Protein AF-X0WPC5-F1 (afdb_monomer)

Mean predicted aligned error: 7.29 Å

Nearest PDB structures (foldseek):
  8jli-assembly1_B  TM=4.288E-01  e=6.040E-01  Homo sapiens
  2o6w-assembly1_A  TM=2.083E-01  e=4.038E-02  Cyanothece
  8k77-assembly1_A  TM=2.130E-01  e=5.014E-02  Homo sapiens
  2xty-assembly1_A  TM=1.563E-01  e=1.479E-01  Klebsiella pneumoniae
  8uo8-assembly1_A  TM=1.862E-01  e=4.608E-01  Homo sapiens

Foldseek 3Di:
DPPPQQPPEAEQAEAAFAEADDDPDEDQEQAEDEQGAEYENYEHWLYEHEDYAHYPYEYAYARHEAEHYEAELYEQEHYVDSHYDYHNYDYYPYHHDLYHHDPQCAPDSVGRAGDPPGPQALSTDPPPDQAAPVRHGADVSGGRHRHGHDPPPPPPDPVVPPPPDDDD

Sequence (168 aa):
TVDGFQNTTADNWNIWNNTVYVGDGAIDEGIYLPNIGDITNVSIRNNIIQGVTNYPIYSNLAGGTIDILSIENNDFYANGTDAPQHDGAAPTNNTTQNNLTDNPIFVSAIDYHLQEGSPAIGAGLNVGLVTDYEDNPWRNPPSIGTYEYVPTGNYQASALLGAVGKTD

Radius of gyration: 18.19 Å; Cα contacts (8 Å, |Δi|>4): 402; chains: 1; bounding box: 55×33×48 Å

Structure (mmCIF, N/CA/C/O backbone):
data_AF-X0WPC5-F1
#
_entry.id   AF-X0WPC5-F1
#
loop_
_atom_site.group_PDB
_atom_site.id
_atom_site.type_symbol
_atom_site.label_atom_id
_atom_site.label_alt_id
_atom_site.label_comp_id
_atom_site.label_asym_id
_atom_site.label_entity_id
_atom_site.label_seq_id
_atom_site.pdbx_PDB_ins_code
_atom_site.Cartn_x
_atom_site.Cartn_y
_atom_site.Cartn_z
_atom_site.occupancy
_atom_site.B_iso_or_equiv
_atom_site.auth_seq_id
_atom_site.auth_comp_id
_atom_site.auth_asym_id
_atom_site.auth_atom_id
_atom_site.pdbx_PDB_model_num
ATOM 1 N N . THR A 1 1 ? 31.722 -8.686 -7.086 1.00 48.34 1 THR A N 1
ATOM 2 C CA . THR A 1 1 ? 30.968 -9.834 -6.553 1.00 48.34 1 THR A CA 1
ATOM 3 C C . THR A 1 1 ? 29.964 -10.199 -7.614 1.00 48.34 1 THR A C 1
ATOM 5 O O . THR A 1 1 ? 29.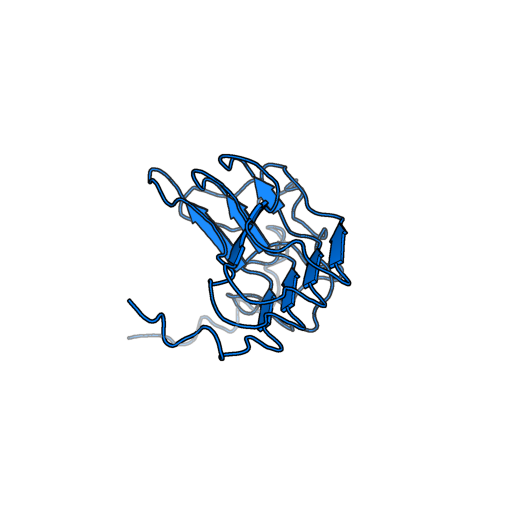245 -9.307 -8.035 1.00 48.34 1 THR A O 1
ATOM 8 N N . VAL A 1 2 ? 30.014 -11.408 -8.172 1.00 51.19 2 VAL A N 1
ATOM 9 C CA . VAL A 1 2 ? 28.994 -11.834 -9.144 1.00 51.19 2 VAL A CA 1
ATOM 10 C C . VAL A 1 2 ? 27.751 -12.116 -8.317 1.00 51.19 2 VAL A C 1
ATOM 12 O O . VAL A 1 2 ? 27.730 -13.092 -7.572 1.00 51.19 2 VAL A O 1
ATOM 15 N N . ASP A 1 3 ? 26.806 -11.186 -8.336 1.00 58.78 3 ASP A N 1
ATOM 16 C CA . ASP A 1 3 ? 25.580 -11.293 -7.560 1.00 58.78 3 ASP A CA 1
ATOM 17 C C . ASP A 1 3 ? 24.734 -12.419 -8.166 1.00 58.78 3 ASP A C 1
ATOM 19 O O . ASP A 1 3 ? 24.241 -12.318 -9.290 1.00 58.78 3 ASP A O 1
ATOM 23 N N . GLY A 1 4 ? 24.679 -13.560 -7.479 1.00 57.38 4 GLY A N 1
ATOM 24 C CA . GLY A 1 4 ? 24.180 -14.831 -8.017 1.00 57.38 4 GLY A CA 1
ATOM 25 C C . GLY A 1 4 ? 22.678 -14.867 -8.313 1.00 57.38 4 GLY A C 1
ATOM 26 O O . GLY A 1 4 ? 22.176 -15.909 -8.723 1.00 57.38 4 GLY A O 1
ATOM 27 N N . PHE A 1 5 ? 21.967 -13.755 -8.115 1.00 63.50 5 PHE A N 1
ATOM 28 C CA . PHE A 1 5 ? 20.516 -13.646 -8.269 1.00 63.50 5 PHE A CA 1
ATOM 29 C C . PHE A 1 5 ? 20.072 -12.904 -9.536 1.00 63.50 5 PHE A C 1
ATOM 31 O O . PHE A 1 5 ? 18.878 -12.826 -9.803 1.00 63.50 5 PHE A O 1
ATOM 38 N N . GLN A 1 6 ? 21.007 -12.426 -10.364 1.00 68.31 6 GLN A N 1
ATOM 39 C CA . GLN A 1 6 ? 20.706 -11.691 -11.607 1.00 68.31 6 GLN A CA 1
ATOM 40 C C . GLN A 1 6 ? 20.046 -12.553 -12.706 1.00 68.31 6 GLN A C 1
ATOM 42 O O . GLN A 1 6 ? 19.667 -12.043 -13.752 1.00 68.31 6 GLN A O 1
ATOM 47 N N . ASN A 1 7 ? 19.897 -13.862 -12.478 1.00 71.56 7 ASN A N 1
ATOM 48 C CA . ASN A 1 7 ? 19.162 -14.782 -13.354 1.00 71.56 7 ASN A CA 1
ATOM 49 C C . ASN A 1 7 ? 17.966 -15.439 -12.635 1.00 71.56 7 ASN A C 1
ATOM 51 O O . ASN A 1 7 ? 17.495 -16.500 -13.043 1.00 71.56 7 ASN A O 1
ATOM 55 N N . THR A 1 8 ? 17.527 -14.846 -11.522 1.00 84.75 8 THR A N 1
ATOM 56 C CA . THR A 1 8 ? 16.377 -15.289 -10.730 1.00 84.75 8 THR A CA 1
ATOM 57 C C . THR A 1 8 ? 15.181 -14.411 -11.050 1.00 84.75 8 THR A C 1
ATOM 59 O O . THR A 1 8 ? 15.312 -13.190 -11.059 1.00 84.75 8 THR A O 1
ATOM 62 N N . THR A 1 9 ? 14.023 -15.032 -11.251 1.00 90.31 9 THR A N 1
ATOM 63 C CA . THR A 1 9 ? 12.758 -14.324 -11.451 1.00 90.31 9 THR A CA 1
ATOM 64 C C . THR A 1 9 ? 11.937 -14.332 -10.162 1.00 90.31 9 THR A C 1
ATOM 66 O O . THR A 1 9 ? 11.738 -15.397 -9.574 1.00 90.31 9 THR A O 1
ATOM 69 N N . ALA A 1 10 ? 11.442 -13.170 -9.735 1.00 90.94 10 ALA A N 1
ATOM 70 C CA . ALA A 1 10 ? 10.325 -13.082 -8.798 1.00 90.94 10 ALA A CA 1
ATOM 71 C C . ALA A 1 10 ? 9.033 -13.000 -9.606 1.00 90.94 10 ALA A C 1
ATOM 73 O O . ALA A 1 10 ? 8.840 -12.056 -10.364 1.00 90.94 10 ALA A O 1
ATOM 74 N N . ASP A 1 11 ? 8.166 -13.993 -9.454 1.00 95.69 11 ASP A N 1
ATOM 75 C CA . ASP A 1 11 ? 6.897 -14.077 -10.169 1.00 95.69 11 ASP A CA 1
ATOM 76 C C . ASP A 1 11 ? 5.758 -14.367 -9.188 1.00 95.69 11 ASP A C 1
ATOM 78 O O . ASP A 1 11 ? 5.935 -15.136 -8.236 1.00 95.69 11 ASP A O 1
ATOM 82 N N . ASN A 1 12 ? 4.591 -13.772 -9.437 1.00 96.69 12 ASN A N 1
ATOM 83 C CA . ASN A 1 12 ? 3.348 -14.012 -8.704 1.00 96.69 12 ASN A CA 1
ATOM 84 C C . ASN A 1 12 ? 3.454 -13.715 -7.195 1.00 96.69 12 ASN A C 1
ATOM 86 O O . ASN A 1 12 ? 3.019 -14.502 -6.345 1.00 96.69 12 ASN A O 1
ATOM 90 N N . TRP A 1 13 ? 4.066 -12.581 -6.849 1.00 97.06 13 TRP A N 1
ATOM 91 C CA . TRP A 1 13 ? 4.148 -12.117 -5.463 1.00 97.06 13 TRP A CA 1
ATOM 92 C C . TRP A 1 13 ? 2.958 -11.230 -5.118 1.00 97.06 13 TRP A C 1
ATOM 94 O O . TRP A 1 13 ? 2.709 -10.213 -5.760 1.00 97.06 13 TRP A O 1
ATOM 104 N N . ASN A 1 14 ? 2.245 -11.608 -4.063 1.00 97.88 14 ASN A N 1
ATOM 105 C CA . ASN A 1 14 ? 1.041 -10.932 -3.604 1.00 97.88 14 ASN A CA 1
ATOM 106 C C . ASN A 1 14 ? 1.254 -10.474 -2.163 1.00 97.88 14 ASN A C 1
ATOM 108 O O . ASN A 1 14 ? 1.370 -11.297 -1.256 1.00 97.88 14 ASN A O 1
ATOM 112 N N . ILE A 1 15 ? 1.346 -9.162 -1.971 1.00 98.56 15 ILE A N 1
ATOM 113 C CA . ILE A 1 15 ? 1.598 -8.525 -0.679 1.00 98.56 15 ILE A CA 1
ATOM 114 C C . ILE A 1 15 ? 0.363 -7.693 -0.358 1.00 98.56 15 ILE A C 1
ATOM 116 O O . ILE A 1 15 ? 0.226 -6.556 -0.823 1.00 98.56 15 ILE A O 1
ATOM 120 N N . TRP A 1 16 ? -0.578 -8.302 0.361 1.00 98.69 16 TRP A N 1
ATOM 121 C CA . TRP A 1 16 ? -1.899 -7.726 0.604 1.00 98.69 16 TRP A CA 1
ATOM 122 C C . TRP A 1 16 ? -2.201 -7.555 2.083 1.00 98.69 16 TRP A C 1
ATOM 124 O O . TRP A 1 16 ? -1.859 -8.438 2.865 1.00 98.69 16 TRP A O 1
ATOM 134 N N . ASN A 1 17 ? -2.904 -6.473 2.430 1.00 98.75 17 ASN A N 1
ATOM 135 C CA . ASN A 1 17 ? -3.496 -6.281 3.759 1.00 98.75 17 ASN A CA 1
ATOM 136 C C . ASN A 1 17 ? -2.479 -6.404 4.909 1.00 98.75 17 ASN A C 1
ATOM 138 O O . ASN A 1 17 ? -2.751 -7.034 5.926 1.00 98.75 17 ASN A O 1
ATOM 142 N N . ASN A 1 18 ? -1.295 -5.802 4.752 1.00 98.56 18 ASN A N 1
ATOM 143 C CA . ASN A 1 18 ? -0.293 -5.716 5.817 1.00 98.56 18 ASN A CA 1
ATOM 144 C C . ASN A 1 18 ? -0.221 -4.298 6.387 1.00 98.56 18 ASN A C 1
ATOM 146 O O . ASN A 1 18 ? -0.397 -3.321 5.665 1.00 98.56 18 ASN A O 1
ATOM 150 N N . THR A 1 19 ? 0.130 -4.184 7.663 1.00 98.06 19 THR A N 1
ATOM 151 C CA . THR A 1 19 ? 0.530 -2.929 8.301 1.00 98.06 19 THR A CA 1
ATOM 152 C C . THR A 1 19 ? 2.023 -2.980 8.614 1.00 98.06 19 THR A C 1
ATOM 154 O O . THR A 1 19 ? 2.468 -3.777 9.439 1.00 98.06 19 THR A O 1
ATOM 157 N N . VAL A 1 20 ? 2.794 -2.111 7.965 1.00 96.44 20 VAL A N 1
ATOM 158 C CA . VAL A 1 20 ? 4.205 -1.849 8.252 1.00 96.44 20 VAL A CA 1
ATOM 159 C C . VAL A 1 20 ? 4.278 -0.516 8.982 1.00 96.44 20 VAL A C 1
ATOM 161 O O . VAL A 1 20 ? 4.076 0.539 8.387 1.00 96.44 20 VAL A O 1
ATOM 164 N N . TYR A 1 21 ? 4.540 -0.568 10.284 1.00 94.88 21 TYR A N 1
ATOM 165 C CA . TYR A 1 21 ? 4.663 0.616 11.126 1.00 94.88 21 TYR A CA 1
ATOM 166 C C . TYR A 1 21 ? 6.079 0.723 11.677 1.00 94.88 21 TYR A C 1
ATOM 168 O O . TYR A 1 21 ? 6.584 -0.202 12.320 1.00 94.88 21 TYR A O 1
ATOM 176 N N . VAL A 1 22 ? 6.699 1.874 11.450 1.00 90.25 22 VAL A N 1
ATOM 177 C CA . VAL A 1 22 ? 7.976 2.250 12.041 1.00 90.25 22 VAL A CA 1
ATOM 178 C C . VAL A 1 22 ? 7.706 3.402 13.000 1.00 90.25 22 VAL A C 1
ATOM 180 O O . VAL A 1 22 ? 7.286 4.480 12.591 1.00 90.25 22 VAL A O 1
ATOM 183 N N . GLY A 1 23 ? 7.881 3.135 14.297 1.00 80.19 23 GLY A N 1
ATOM 184 C CA . GLY A 1 23 ? 7.842 4.162 15.339 1.00 80.19 23 GLY A CA 1
ATOM 185 C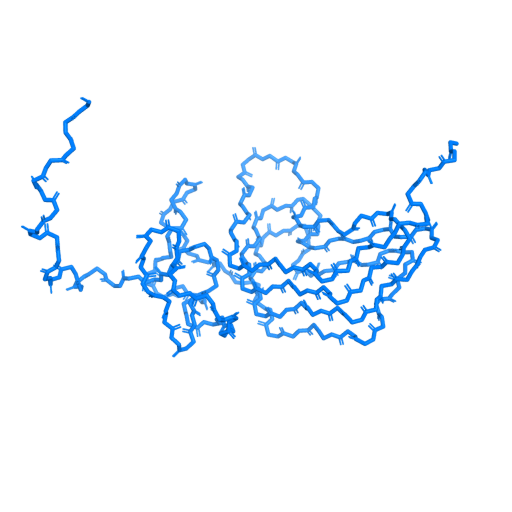 C . GLY A 1 23 ? 9.147 4.962 15.356 1.00 80.19 23 GLY A C 1
ATOM 186 O O . GLY A 1 23 ? 9.610 5.447 14.329 1.00 80.19 23 GLY A O 1
ATOM 187 N N . ASP A 1 24 ? 9.800 5.045 16.514 1.00 69.81 24 ASP A N 1
ATOM 188 C CA . ASP A 1 24 ? 11.121 5.672 16.621 1.00 69.81 24 ASP A CA 1
ATOM 189 C C . ASP A 1 24 ? 12.215 4.703 16.129 1.00 69.81 24 ASP A C 1
ATOM 191 O O . ASP A 1 24 ? 12.758 3.897 16.888 1.00 69.81 24 ASP A O 1
ATOM 195 N N . GLY A 1 25 ? 12.533 4.752 14.836 1.00 68.19 25 GLY A N 1
ATOM 196 C CA . GLY A 1 25 ? 13.574 3.930 14.222 1.00 68.19 25 GLY A CA 1
ATOM 197 C C . GLY A 1 25 ? 13.871 4.347 12.784 1.00 68.19 25 GLY A C 1
ATOM 198 O O . GLY A 1 25 ? 13.042 4.965 12.130 1.00 68.19 25 GLY A O 1
ATOM 199 N N . ALA A 1 26 ? 15.066 4.018 12.292 1.00 73.94 26 ALA A N 1
ATOM 200 C CA . ALA A 1 26 ? 15.441 4.249 10.899 1.00 73.94 26 ALA A CA 1
ATOM 201 C C . ALA A 1 26 ? 15.366 2.925 10.132 1.00 73.94 26 ALA A C 1
ATOM 203 O O . ALA A 1 26 ? 16.308 2.132 10.168 1.00 73.94 26 ALA A O 1
ATOM 204 N N . ILE A 1 27 ? 14.222 2.671 9.498 1.00 80.12 27 ILE A N 1
ATOM 205 C CA . ILE A 1 27 ? 14.108 1.658 8.447 1.00 80.12 27 ILE A CA 1
ATOM 206 C C . ILE A 1 27 ? 13.980 2.414 7.135 1.00 80.12 27 ILE A C 1
ATOM 208 O O . ILE A 1 27 ? 13.048 3.203 6.984 1.00 80.12 27 ILE A O 1
ATOM 212 N N . ASP A 1 28 ? 14.914 2.162 6.221 1.00 85.19 28 ASP A N 1
ATOM 213 C CA . ASP A 1 28 ? 15.032 2.907 4.971 1.00 85.19 28 ASP A CA 1
ATOM 214 C C . ASP A 1 28 ? 13.791 2.736 4.082 1.00 85.19 28 ASP A C 1
ATOM 216 O O . ASP A 1 28 ? 13.230 3.730 3.619 1.00 85.19 28 ASP A O 1
ATOM 220 N N . GLU A 1 29 ? 13.285 1.514 3.906 1.00 93.38 29 GLU A N 1
ATOM 221 C CA . GLU A 1 29 ? 12.140 1.237 3.033 1.00 93.38 29 GLU A CA 1
ATOM 222 C C . GLU A 1 29 ? 11.086 0.328 3.679 1.00 93.38 29 GLU A C 1
ATOM 224 O O . GLU A 1 29 ? 11.392 -0.495 4.540 1.00 93.38 29 GLU A O 1
ATOM 229 N N . GLY A 1 30 ? 9.830 0.453 3.238 1.00 95.62 30 GLY A N 1
ATOM 230 C CA . GLY A 1 30 ? 8.732 -0.400 3.707 1.00 95.62 30 GLY A CA 1
ATOM 231 C C . GLY A 1 30 ? 8.744 -1.779 3.054 1.00 95.62 30 GLY A C 1
ATOM 232 O O . GLY A 1 30 ? 9.062 -2.785 3.684 1.00 95.62 30 GLY A O 1
ATOM 233 N N . ILE A 1 31 ? 8.392 -1.829 1.770 1.00 96.44 31 ILE A N 1
ATOM 234 C CA . ILE A 1 31 ? 8.450 -3.034 0.937 1.00 96.44 31 ILE A CA 1
ATOM 235 C C . ILE A 1 31 ? 9.566 -2.865 -0.090 1.00 96.44 31 ILE A C 1
ATOM 237 O O . ILE A 1 31 ? 9.537 -1.946 -0.908 1.00 96.44 31 ILE A O 1
ATOM 241 N N . TYR A 1 32 ? 10.521 -3.792 -0.089 1.00 94.56 32 TYR A N 1
ATOM 242 C CA . TYR A 1 32 ? 11.623 -3.808 -1.046 1.00 94.56 32 TYR A CA 1
ATOM 243 C C . TYR A 1 32 ? 11.418 -4.882 -2.119 1.00 94.56 32 TYR A C 1
ATOM 245 O O . TYR A 1 32 ? 11.341 -6.075 -1.816 1.00 94.56 32 TYR A O 1
ATOM 253 N N . LEU A 1 33 ? 11.354 -4.459 -3.383 1.00 93.56 33 LEU A N 1
ATOM 254 C CA . LEU A 1 33 ? 11.451 -5.336 -4.546 1.00 93.56 33 LEU A CA 1
ATOM 255 C C . LEU A 1 33 ? 12.942 -5.535 -4.877 1.00 93.56 33 LEU A C 1
ATOM 257 O O . LEU A 1 33 ? 13.622 -4.572 -5.249 1.00 93.56 33 LEU A O 1
ATOM 261 N N . PRO A 1 34 ? 13.475 -6.756 -4.702 1.00 89.69 34 PRO A N 1
ATOM 262 C CA . PRO A 1 34 ? 14.910 -6.972 -4.599 1.00 89.69 34 PRO A CA 1
ATOM 263 C C . PRO A 1 34 ? 15.649 -6.824 -5.928 1.00 89.69 34 PRO A C 1
ATOM 265 O O . PRO A 1 34 ? 15.103 -7.102 -6.989 1.00 89.69 34 PRO A O 1
ATOM 268 N N . ASN A 1 35 ? 16.932 -6.457 -5.862 1.00 90.44 35 ASN A N 1
ATOM 269 C CA . ASN A 1 35 ? 17.828 -6.451 -7.021 1.00 90.44 35 ASN A CA 1
ATOM 270 C C . ASN A 1 35 ? 18.150 -7.881 -7.495 1.00 90.44 35 ASN A C 1
ATOM 272 O O . ASN A 1 35 ? 19.186 -8.452 -7.151 1.00 90.44 35 ASN A O 1
ATOM 276 N N . ILE A 1 36 ? 17.240 -8.475 -8.255 1.00 88.12 36 ILE A N 1
ATOM 277 C CA . ILE A 1 36 ? 17.392 -9.796 -8.871 1.00 88.12 36 ILE A CA 1
ATOM 278 C C . ILE A 1 36 ? 17.308 -9.664 -10.400 1.00 88.12 36 ILE A C 1
ATOM 280 O O . ILE A 1 36 ? 17.476 -8.565 -10.926 1.00 88.12 36 ILE A O 1
ATOM 284 N N . GLY A 1 37 ? 17.089 -10.775 -11.111 1.00 90.81 37 GLY A N 1
ATOM 285 C CA . GLY A 1 37 ? 16.700 -10.750 -12.521 1.00 90.81 37 GLY A CA 1
ATOM 286 C C . GLY A 1 37 ? 15.314 -10.117 -12.705 1.00 90.81 37 GLY A C 1
ATOM 287 O O . GLY A 1 37 ? 15.052 -9.013 -12.239 1.00 90.81 37 GLY A O 1
ATOM 288 N N . ASP A 1 38 ? 14.405 -10.795 -13.397 1.00 93.12 38 ASP A N 1
ATOM 289 C CA . ASP A 1 38 ? 13.091 -10.213 -13.692 1.00 93.12 38 ASP A CA 1
ATOM 290 C C . ASP A 1 38 ? 12.127 -10.266 -12.495 1.00 93.12 38 ASP A C 1
ATOM 292 O O . ASP A 1 38 ? 12.065 -11.249 -11.757 1.00 93.12 38 ASP A O 1
ATOM 296 N N . ILE A 1 39 ? 11.326 -9.218 -12.327 1.00 95.06 39 ILE A N 1
ATOM 297 C CA . ILE A 1 39 ? 10.211 -9.157 -11.381 1.00 95.06 39 ILE A CA 1
ATOM 298 C C . ILE A 1 39 ? 8.927 -9.022 -12.188 1.00 95.06 39 ILE A C 1
ATOM 300 O O . ILE A 1 39 ? 8.774 -8.063 -12.943 1.00 95.06 39 ILE A O 1
ATOM 304 N N . THR A 1 40 ? 7.992 -9.958 -12.030 1.00 97.06 40 THR A N 1
ATOM 305 C CA . THR A 1 40 ? 6.718 -9.894 -12.741 1.00 97.06 40 THR A CA 1
ATOM 306 C C . THR A 1 40 ? 5.519 -10.439 -11.977 1.00 97.06 40 THR A C 1
ATOM 308 O O . THR A 1 40 ? 5.663 -11.127 -10.970 1.00 97.06 40 THR A O 1
ATOM 311 N N . ASN A 1 41 ? 4.316 -10.061 -12.414 1.00 97.88 41 ASN A N 1
ATOM 312 C CA . ASN A 1 41 ? 3.037 -10.412 -11.794 1.00 97.88 41 ASN A CA 1
ATOM 313 C C . ASN A 1 41 ? 3.021 -10.135 -10.284 1.00 97.88 41 ASN A C 1
ATOM 315 O O . ASN A 1 41 ? 2.621 -10.977 -9.480 1.00 97.88 41 ASN A O 1
ATOM 319 N N . VAL A 1 42 ? 3.484 -8.948 -9.897 1.00 98.38 42 VAL A N 1
ATOM 320 C CA . VAL A 1 42 ? 3.528 -8.533 -8.495 1.00 98.38 42 VAL A CA 1
ATOM 321 C C . VAL A 1 42 ? 2.345 -7.631 -8.192 1.00 98.38 42 VAL A C 1
ATOM 323 O O . VAL A 1 42 ? 2.079 -6.670 -8.917 1.00 98.38 42 VAL A O 1
ATOM 326 N N . SER A 1 43 ? 1.647 -7.904 -7.092 1.00 98.56 43 SER A N 1
ATOM 327 C CA . SER A 1 43 ? 0.595 -7.026 -6.595 1.00 98.56 43 SER A CA 1
ATOM 328 C C . SER A 1 43 ? 0.804 -6.656 -5.128 1.00 98.56 43 SER A C 1
ATOM 330 O O . SER A 1 43 ? 0.919 -7.510 -4.251 1.00 98.56 43 SER A O 1
ATOM 332 N N . ILE A 1 44 ? 0.849 -5.351 -4.872 1.00 98.81 44 ILE A N 1
ATOM 333 C CA . ILE A 1 44 ? 1.028 -4.723 -3.566 1.00 98.81 44 ILE A CA 1
ATOM 334 C C . ILE A 1 44 ? -0.223 -3.889 -3.315 1.00 98.81 44 ILE A C 1
ATOM 336 O O . ILE A 1 44 ? -0.419 -2.841 -3.937 1.00 98.81 44 ILE A O 1
ATOM 340 N N . ARG A 1 45 ? -1.126 -4.394 -2.474 1.00 98.88 45 ARG A N 1
ATOM 341 C CA . ARG A 1 45 ? -2.472 -3.828 -2.331 1.00 98.88 45 ARG A CA 1
ATOM 342 C C . ARG A 1 45 ? -2.937 -3.781 -0.895 1.00 98.88 45 ARG A C 1
ATOM 344 O O . ARG A 1 45 ? -2.632 -4.684 -0.126 1.00 98.88 45 ARG A O 1
ATOM 351 N N . ASN A 1 46 ? -3.744 -2.788 -0.547 1.00 98.88 46 ASN A N 1
ATOM 352 C CA . ASN A 1 46 ? -4.346 -2.686 0.783 1.00 98.88 46 ASN A CA 1
ATOM 353 C C . ASN A 1 46 ? -3.326 -2.685 1.931 1.00 98.88 46 ASN A C 1
ATOM 355 O O . ASN A 1 46 ? -3.679 -3.089 3.033 1.00 98.88 46 ASN A O 1
ATOM 359 N N . ASN A 1 47 ? -2.071 -2.293 1.713 1.00 98.88 47 ASN A N 1
ATOM 360 C CA . ASN A 1 47 ? -1.099 -2.205 2.800 1.00 98.88 47 ASN A CA 1
ATOM 361 C C . ASN A 1 47 ? -1.120 -0.807 3.413 1.00 98.88 47 ASN A C 1
ATOM 363 O O . ASN A 1 47 ? -1.275 0.168 2.684 1.00 98.88 47 ASN A O 1
ATOM 367 N N . ILE A 1 48 ? -0.901 -0.707 4.720 1.00 98.81 48 ILE A N 1
ATOM 368 C CA . ILE A 1 48 ? -0.530 0.549 5.374 1.00 98.81 48 ILE A CA 1
ATOM 369 C C . ILE A 1 48 ? 0.980 0.524 5.582 1.00 98.81 48 ILE A C 1
ATOM 371 O O . ILE A 1 48 ? 1.501 -0.433 6.152 1.00 98.81 48 ILE A O 1
ATOM 375 N N . ILE A 1 49 ? 1.681 1.561 5.132 1.00 98.31 49 ILE A N 1
ATOM 376 C CA . ILE A 1 49 ? 3.116 1.736 5.359 1.00 98.31 49 ILE A CA 1
ATOM 377 C C . ILE A 1 49 ? 3.335 3.119 5.952 1.00 98.31 49 ILE A C 1
ATOM 379 O O . ILE A 1 49 ? 3.051 4.132 5.307 1.00 98.31 49 ILE A O 1
ATOM 383 N N . GLN A 1 50 ? 3.815 3.144 7.193 1.00 96.94 50 GLN A N 1
ATOM 384 C CA . GLN A 1 50 ? 3.943 4.361 7.975 1.00 96.94 50 GLN A CA 1
ATOM 385 C C . GLN A 1 50 ? 5.313 4.490 8.638 1.00 96.94 50 GLN A C 1
ATOM 387 O O . GLN A 1 50 ? 5.767 3.574 9.326 1.00 96.94 50 GLN A O 1
ATOM 392 N N . GLY A 1 51 ? 5.906 5.678 8.507 1.00 95.25 51 GLY A N 1
ATOM 393 C CA . GLY A 1 51 ? 7.082 6.098 9.268 1.00 95.25 51 GLY A CA 1
ATOM 394 C C . GLY A 1 51 ? 8.436 5.631 8.729 1.00 95.25 51 GLY A C 1
ATOM 395 O O . GLY A 1 51 ? 9.436 5.814 9.419 1.00 95.25 51 GLY A O 1
ATOM 396 N N . VAL A 1 52 ? 8.517 5.034 7.531 1.00 95.75 52 VAL A N 1
ATOM 397 C CA . VAL A 1 52 ? 9.826 4.640 6.966 1.00 95.75 52 VAL A CA 1
ATOM 398 C C . VAL A 1 52 ? 10.632 5.870 6.542 1.00 95.75 52 VAL A C 1
ATOM 400 O O . VAL A 1 52 ? 10.060 6.889 6.156 1.00 95.75 52 VAL A O 1
ATOM 403 N N . THR A 1 53 ? 11.963 5.804 6.589 1.00 94.94 53 THR A N 1
ATOM 404 C CA . THR A 1 53 ? 12.817 6.986 6.387 1.00 94.94 53 THR A CA 1
ATOM 405 C C . THR A 1 53 ? 12.967 7.412 4.930 1.00 94.94 53 THR A C 1
ATOM 407 O O . THR A 1 53 ? 13.207 8.597 4.703 1.00 94.94 53 THR A O 1
ATOM 410 N N . ASN A 1 54 ? 12.776 6.512 3.956 1.00 94.81 54 ASN A N 1
ATOM 411 C CA . ASN A 1 54 ? 12.792 6.834 2.524 1.00 94.81 54 ASN A CA 1
ATOM 412 C C . ASN A 1 54 ? 11.444 6.526 1.856 1.00 94.81 54 ASN A C 1
ATOM 414 O O . ASN A 1 54 ? 10.577 7.396 1.807 1.00 94.81 54 ASN A O 1
ATOM 418 N N . TYR A 1 55 ? 11.256 5.315 1.324 1.00 96.88 55 TYR A N 1
ATOM 419 C CA . TYR A 1 55 ? 10.151 5.008 0.411 1.00 96.88 55 TYR A CA 1
ATOM 420 C C . TYR A 1 55 ? 9.264 3.882 0.948 1.00 96.88 55 TYR A C 1
ATOM 422 O O . TYR A 1 55 ? 9.786 2.840 1.357 1.00 96.88 55 TYR A O 1
ATOM 430 N N . PRO A 1 56 ? 7.926 4.014 0.891 1.00 97.38 56 PRO A N 1
ATOM 431 C CA . PRO A 1 56 ? 7.017 2.955 1.304 1.00 97.38 56 PRO A CA 1
ATOM 432 C C . PRO A 1 56 ? 7.207 1.696 0.455 1.00 97.38 56 PRO A C 1
ATOM 434 O O . PRO A 1 56 ? 7.141 0.585 0.970 1.00 97.38 56 PRO A O 1
ATOM 437 N N . ILE A 1 57 ? 7.494 1.865 -0.837 1.00 97.81 57 ILE A N 1
ATOM 438 C CA . ILE A 1 57 ? 7.848 0.786 -1.757 1.00 97.81 57 ILE A CA 1
ATOM 439 C C . ILE A 1 57 ? 9.086 1.219 -2.532 1.00 97.81 57 ILE A C 1
ATOM 441 O O . ILE A 1 57 ? 9.093 2.300 -3.123 1.00 97.81 57 ILE A O 1
ATOM 445 N N . TYR A 1 58 ? 10.108 0.369 -2.560 1.00 96.56 58 TYR A N 1
ATOM 446 C CA . TYR A 1 58 ? 11.355 0.643 -3.263 1.00 96.56 58 TYR A CA 1
ATOM 447 C C . TYR A 1 58 ? 11.786 -0.528 -4.133 1.00 96.56 58 TYR A C 1
ATOM 449 O O . TYR A 1 58 ? 11.662 -1.688 -3.743 1.00 96.56 58 TYR A O 1
ATOM 457 N N . SER A 1 59 ? 12.357 -0.226 -5.293 1.00 94.00 59 SER A N 1
ATOM 458 C CA . SER A 1 59 ? 13.095 -1.193 -6.098 1.00 94.00 59 SER A CA 1
ATOM 459 C C . SER A 1 59 ? 14.383 -0.572 -6.615 1.00 94.00 59 SER A C 1
ATOM 461 O O . SER A 1 59 ? 14.374 0.576 -7.051 1.00 94.00 59 SER A O 1
ATOM 463 N N . ASN A 1 60 ? 15.465 -1.347 -6.645 1.00 91.81 60 ASN A N 1
ATOM 464 C CA . ASN A 1 60 ? 16.718 -0.944 -7.282 1.00 91.81 60 ASN A CA 1
ATOM 465 C C . ASN A 1 60 ? 17.268 -2.110 -8.098 1.00 91.81 60 ASN A C 1
ATOM 467 O O . ASN A 1 60 ? 17.966 -2.961 -7.551 1.00 91.81 60 ASN A O 1
ATOM 471 N N . LEU A 1 61 ? 16.895 -2.189 -9.376 1.00 88.81 61 LEU A N 1
ATOM 472 C CA . LEU A 1 61 ? 17.277 -3.306 -10.242 1.00 88.81 61 LEU A CA 1
ATOM 473 C C . LEU A 1 61 ? 18.405 -2.896 -11.186 1.00 88.81 61 LEU A C 1
ATOM 475 O O . LEU A 1 61 ? 18.247 -2.010 -12.022 1.00 88.81 61 LEU A O 1
ATOM 479 N N . ALA A 1 62 ? 19.533 -3.596 -11.093 1.00 81.88 62 ALA A N 1
ATOM 480 C CA . ALA A 1 62 ? 20.717 -3.372 -11.913 1.00 81.88 62 ALA A CA 1
ATOM 481 C C . ALA A 1 62 ? 20.972 -4.565 -12.851 1.00 81.88 62 ALA A C 1
ATOM 483 O O . ALA A 1 62 ? 22.026 -5.194 -12.779 1.00 81.88 62 ALA A O 1
ATOM 484 N N . GLY A 1 63 ? 20.013 -4.884 -13.731 1.00 78.31 63 GLY A N 1
ATOM 485 C CA . GLY A 1 63 ? 20.195 -5.951 -14.730 1.00 78.31 63 GLY A CA 1
ATOM 486 C C . GLY A 1 63 ? 18.939 -6.687 -15.202 1.00 78.31 63 GLY A C 1
ATOM 487 O O . GLY A 1 63 ? 19.022 -7.383 -16.212 1.00 78.31 63 GLY A O 1
ATOM 488 N N . GLY A 1 64 ? 17.803 -6.516 -14.521 1.00 87.88 64 GLY A N 1
ATOM 489 C CA . GLY A 1 64 ? 16.519 -7.140 -14.860 1.00 87.88 64 GLY A CA 1
ATOM 490 C C . GLY A 1 64 ? 15.415 -6.150 -15.233 1.00 87.88 64 GLY A C 1
ATOM 491 O O . GLY A 1 64 ? 15.640 -4.940 -15.333 1.00 87.88 64 GLY A O 1
ATOM 492 N N . THR A 1 65 ? 14.211 -6.679 -15.441 1.00 93.06 65 THR A N 1
ATOM 493 C CA . THR A 1 65 ? 12.997 -5.896 -15.715 1.00 93.06 65 THR A CA 1
ATOM 494 C C . THR A 1 65 ? 11.998 -5.963 -14.562 1.00 93.06 65 THR A C 1
ATOM 496 O O . THR A 1 65 ? 12.007 -6.899 -13.768 1.00 93.06 65 THR A O 1
ATOM 499 N N . ILE A 1 66 ? 11.124 -4.958 -14.472 1.00 96.12 66 ILE A N 1
ATOM 500 C CA . ILE A 1 66 ? 9.916 -5.009 -13.645 1.00 96.12 66 ILE A CA 1
ATOM 501 C C . ILE A 1 66 ? 8.735 -4.919 -14.607 1.00 96.12 66 ILE A C 1
ATOM 503 O O . ILE A 1 66 ? 8.589 -3.902 -15.280 1.00 96.12 66 ILE A O 1
ATOM 507 N N . ASP A 1 67 ? 7.906 -5.954 -14.693 1.00 96.56 67 ASP A N 1
ATOM 508 C CA . ASP A 1 67 ? 6.776 -6.006 -15.625 1.00 96.56 67 ASP A CA 1
ATOM 509 C C . ASP A 1 67 ? 5.506 -6.521 -14.948 1.00 96.56 67 ASP A C 1
ATOM 511 O O . ASP A 1 67 ? 5.567 -7.461 -14.173 1.00 96.56 67 ASP A O 1
ATOM 515 N N . ILE A 1 68 ? 4.332 -5.973 -15.258 1.00 97.81 68 ILE A N 1
ATOM 516 C CA . ILE A 1 68 ? 3.062 -6.367 -14.615 1.00 97.81 68 ILE A CA 1
ATOM 517 C C . ILE A 1 68 ? 3.149 -6.148 -13.095 1.00 97.81 68 ILE A C 1
ATOM 519 O O . ILE A 1 68 ? 3.148 -7.077 -12.282 1.00 97.81 68 ILE A O 1
ATOM 523 N N . LEU A 1 69 ? 3.244 -4.873 -12.726 1.00 98.38 69 LEU A N 1
ATOM 524 C CA . LEU A 1 69 ? 3.260 -4.414 -11.342 1.00 98.38 69 LEU A CA 1
ATOM 525 C C . LEU A 1 69 ? 1.955 -3.682 -11.020 1.00 98.38 69 LEU A C 1
ATOM 527 O O . LEU A 1 69 ? 1.524 -2.789 -11.749 1.00 98.38 69 LEU A O 1
ATOM 531 N N . SER A 1 70 ? 1.328 -4.050 -9.910 1.00 98.56 70 SER A N 1
ATOM 532 C CA . SER A 1 70 ? 0.130 -3.398 -9.386 1.00 98.56 70 SER A CA 1
ATOM 533 C C . SER A 1 70 ? 0.413 -2.875 -7.979 1.00 98.56 70 SER A C 1
ATOM 535 O O . SER A 1 70 ? 0.689 -3.656 -7.072 1.00 98.56 70 SER A O 1
ATOM 537 N N . ILE A 1 71 ? 0.348 -1.555 -7.799 1.00 98.81 71 ILE A N 1
ATOM 538 C CA . ILE A 1 71 ? 0.455 -0.858 -6.511 1.00 98.81 71 ILE A CA 1
ATOM 5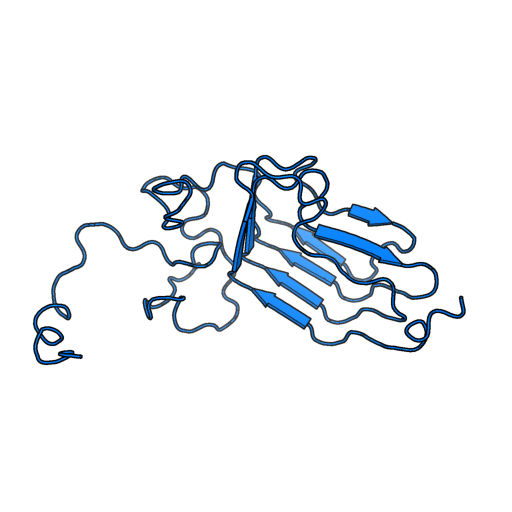39 C C . ILE A 1 71 ? -0.832 -0.056 -6.309 1.00 98.81 71 ILE A C 1
ATOM 541 O O . ILE A 1 71 ? -0.950 1.085 -6.767 1.00 98.81 71 ILE A O 1
ATOM 545 N N . GLU A 1 72 ? -1.822 -0.661 -5.663 1.00 98.81 72 GLU A N 1
ATOM 546 C CA . GLU A 1 72 ? -3.188 -0.130 -5.638 1.00 98.81 72 GLU A CA 1
ATOM 547 C C . GLU A 1 72 ? -3.786 -0.122 -4.235 1.00 98.81 72 GLU A C 1
ATOM 549 O O . GLU A 1 72 ? -3.626 -1.089 -3.494 1.00 98.81 72 GLU A O 1
ATOM 554 N N . ASN A 1 73 ? -4.536 0.929 -3.896 1.00 98.81 73 ASN A N 1
ATOM 555 C CA . ASN A 1 73 ? -5.303 1.000 -2.647 1.00 98.81 73 ASN A CA 1
ATOM 556 C C . ASN A 1 73 ? -4.449 0.760 -1.386 1.00 98.81 73 ASN A C 1
ATOM 558 O O . ASN A 1 73 ? -4.914 0.140 -0.438 1.00 98.81 73 ASN A O 1
ATOM 562 N N . ASN A 1 74 ? -3.191 1.197 -1.377 1.00 98.94 74 ASN A N 1
ATOM 563 C CA . ASN A 1 74 ? -2.360 1.232 -0.171 1.00 98.94 74 ASN A CA 1
ATOM 564 C C . ASN A 1 74 ? -2.518 2.582 0.541 1.00 98.94 74 ASN A C 1
ATOM 566 O O . ASN A 1 74 ? -3.035 3.525 -0.047 1.00 98.94 74 ASN A O 1
ATOM 570 N N . ASP A 1 75 ? -2.038 2.692 1.772 1.00 98.88 75 ASP A N 1
ATOM 571 C CA . ASP A 1 75 ? -1.927 3.949 2.511 1.00 98.88 75 ASP A CA 1
ATOM 572 C C . ASP A 1 75 ? -0.461 4.189 2.889 1.00 98.88 75 ASP A C 1
ATOM 574 O O . ASP A 1 75 ? 0.144 3.393 3.612 1.00 98.88 75 ASP A O 1
ATOM 578 N N . PHE A 1 76 ? 0.133 5.245 2.338 1.00 98.62 76 PHE A N 1
ATOM 579 C CA . PHE A 1 76 ? 1.526 5.622 2.554 1.00 98.62 76 PHE A CA 1
ATOM 580 C C . PHE A 1 76 ? 1.560 6.895 3.384 1.00 98.62 76 PHE A C 1
ATOM 582 O O . PHE A 1 76 ? 1.412 7.985 2.844 1.00 98.62 76 PHE A O 1
ATOM 589 N N . TYR A 1 77 ? 1.735 6.767 4.696 1.00 97.88 77 TYR A N 1
ATOM 590 C CA . TYR A 1 77 ? 1.610 7.911 5.590 1.00 97.88 77 TYR A CA 1
ATOM 591 C C . TYR A 1 77 ? 2.897 8.235 6.340 1.00 97.88 77 TYR A C 1
ATOM 593 O O . TYR A 1 77 ? 3.447 7.396 7.050 1.00 97.88 77 TYR A O 1
ATOM 601 N N . ALA A 1 78 ? 3.315 9.499 6.274 1.00 95.94 78 ALA A N 1
ATOM 602 C CA . ALA A 1 78 ? 4.421 10.033 7.067 1.00 95.94 78 ALA A CA 1
ATOM 603 C C . ALA A 1 78 ? 5.744 9.276 6.855 1.00 95.94 78 ALA A C 1
ATOM 605 O O . ALA A 1 78 ? 6.518 9.084 7.793 1.00 95.94 78 ALA A O 1
ATOM 606 N N . ASN A 1 79 ? 5.991 8.842 5.622 1.00 95.94 79 ASN A N 1
ATOM 607 C CA . ASN A 1 79 ? 7.266 8.274 5.207 1.00 95.94 79 ASN A CA 1
ATOM 608 C C . ASN A 1 79 ? 8.202 9.388 4.704 1.00 95.94 79 ASN A C 1
ATOM 610 O O . ASN A 1 79 ? 7.784 10.536 4.528 1.00 95.94 79 ASN A O 1
ATOM 614 N N . GLY A 1 80 ? 9.469 9.064 4.430 1.00 94.88 80 GLY A N 1
ATOM 615 C CA . GLY A 1 80 ? 10.409 10.002 3.798 1.00 94.88 80 GLY A CA 1
ATOM 616 C C . GLY A 1 80 ? 9.839 10.627 2.521 1.00 94.88 80 GLY A C 1
ATOM 617 O O . GLY A 1 80 ? 9.950 11.834 2.299 1.00 94.88 80 GLY A O 1
ATOM 618 N N . THR A 1 81 ? 9.154 9.808 1.723 1.00 95.62 81 THR A N 1
ATOM 619 C CA . THR A 1 81 ? 8.220 10.221 0.677 1.00 95.62 81 THR A CA 1
ATOM 620 C C . THR A 1 81 ? 7.012 9.294 0.706 1.00 95.62 81 THR A C 1
ATOM 622 O O . THR A 1 81 ? 7.186 8.088 0.843 1.00 95.62 81 THR A O 1
ATOM 625 N N . ASP A 1 82 ? 5.810 9.807 0.471 1.00 97.38 82 ASP A N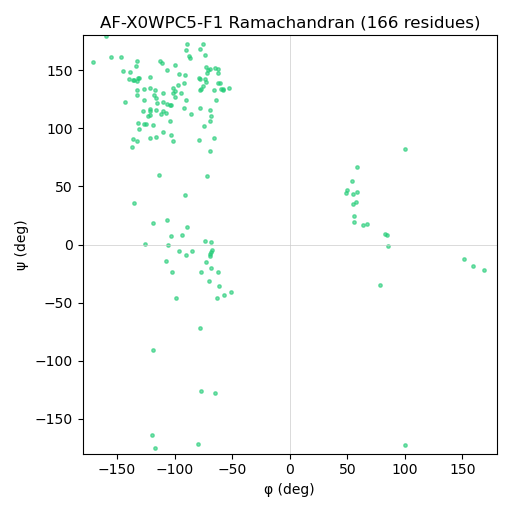 1
ATOM 626 C CA . ASP A 1 82 ? 4.588 8.994 0.435 1.00 97.38 82 ASP A CA 1
ATOM 627 C C . ASP A 1 82 ? 4.267 8.480 -0.986 1.00 97.38 82 ASP A C 1
ATOM 629 O O . ASP A 1 82 ? 3.129 8.509 -1.454 1.00 97.38 82 ASP A O 1
ATOM 633 N N . ALA A 1 83 ? 5.297 8.026 -1.712 1.00 97.00 83 ALA A N 1
ATOM 634 C CA . ALA A 1 83 ? 5.177 7.463 -3.056 1.00 97.00 83 ALA A CA 1
ATOM 635 C C . ALA A 1 83 ? 6.186 6.320 -3.303 1.00 97.00 83 ALA A C 1
ATOM 637 O O . ALA A 1 83 ? 7.286 6.340 -2.745 1.00 97.00 83 ALA A O 1
ATOM 638 N N . PRO A 1 84 ? 5.854 5.326 -4.151 1.00 97.56 84 PRO A N 1
ATOM 639 C CA . PRO A 1 84 ? 6.810 4.309 -4.588 1.00 97.56 84 PRO A CA 1
ATOM 640 C C . PRO A 1 84 ? 7.980 4.907 -5.375 1.00 97.56 84 PRO A C 1
ATOM 642 O O . PRO A 1 84 ? 7.787 5.842 -6.155 1.00 97.56 84 PRO A O 1
ATOM 645 N N . GLN A 1 85 ? 9.163 4.304 -5.247 1.00 96.94 85 GLN A N 1
ATOM 646 C CA . GLN A 1 85 ? 10.354 4.672 -6.012 1.00 96.94 85 GLN A CA 1
ATOM 647 C C . GLN A 1 85 ? 10.961 3.454 -6.717 1.00 96.94 85 GLN A C 1
ATOM 649 O O . GLN A 1 85 ? 11.164 2.399 -6.113 1.00 96.94 85 GLN A O 1
ATOM 654 N N . HIS A 1 86 ? 11.301 3.629 -7.996 1.00 95.94 86 HIS A N 1
ATOM 655 C CA . HIS A 1 86 ? 11.903 2.591 -8.829 1.00 95.94 86 HIS A CA 1
ATOM 656 C C . HIS A 1 86 ? 13.197 3.087 -9.476 1.00 95.94 86 HIS A C 1
ATOM 658 O O . HIS A 1 86 ? 13.173 3.835 -10.453 1.00 95.94 86 HIS A O 1
ATOM 664 N N . ASP A 1 87 ? 14.328 2.637 -8.939 1.00 93.56 87 ASP A N 1
ATOM 665 C CA . ASP A 1 87 ? 15.658 2.915 -9.467 1.00 93.56 87 ASP A CA 1
ATOM 666 C C . ASP A 1 87 ? 16.149 1.765 -10.362 1.00 93.56 87 ASP A C 1
ATOM 668 O O . ASP A 1 87 ? 15.852 0.587 -10.144 1.00 93.56 87 ASP A O 1
ATOM 672 N N . GLY A 1 88 ? 16.922 2.111 -11.395 1.00 88.94 88 GLY A N 1
ATOM 673 C CA . GLY A 1 88 ?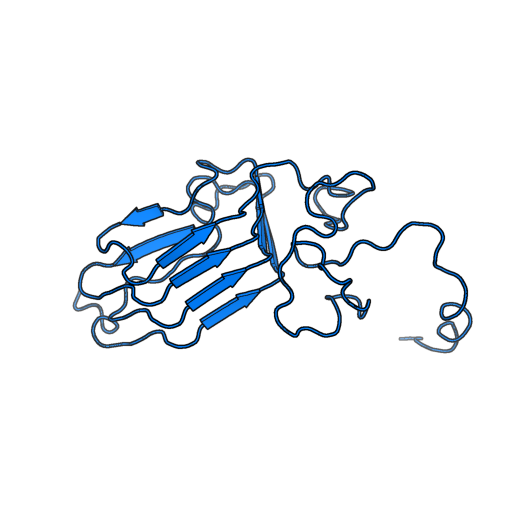 17.581 1.153 -12.293 1.00 88.94 88 GLY A CA 1
ATOM 674 C C . GLY A 1 88 ? 16.677 0.518 -13.361 1.00 88.94 88 GLY A C 1
ATOM 675 O O . GLY A 1 88 ? 17.121 0.362 -14.499 1.00 88.94 88 GLY A O 1
ATOM 676 N N . ALA A 1 89 ? 15.401 0.262 -13.055 1.00 90.50 89 ALA A N 1
ATOM 677 C CA . ALA A 1 89 ? 14.403 -0.215 -14.012 1.00 90.50 89 ALA A CA 1
ATOM 678 C C . ALA A 1 89 ? 13.023 0.410 -13.744 1.00 90.50 89 ALA A C 1
ATOM 680 O O . ALA A 1 89 ? 12.463 0.260 -12.661 1.00 90.50 89 ALA A O 1
ATOM 681 N N . ALA A 1 90 ? 12.455 1.090 -14.745 1.00 94.12 90 ALA A N 1
ATOM 682 C CA . ALA A 1 90 ? 11.083 1.584 -14.668 1.00 94.12 90 ALA A CA 1
ATOM 683 C C . ALA A 1 90 ? 10.092 0.431 -14.923 1.00 94.12 90 ALA A C 1
ATOM 685 O O . ALA A 1 90 ? 10.270 -0.281 -15.916 1.00 94.12 90 ALA A O 1
ATOM 686 N N . PRO A 1 91 ? 9.042 0.259 -14.098 1.00 96.44 91 PRO A N 1
ATOM 687 C CA . PRO A 1 91 ? 8.036 -0.769 -14.331 1.00 96.44 91 PRO A CA 1
ATOM 688 C C . PRO A 1 91 ? 7.309 -0.619 -15.673 1.00 96.44 91 PRO A C 1
ATOM 690 O O . PRO A 1 91 ? 6.834 0.465 -16.021 1.00 96.44 91 PRO A O 1
ATOM 693 N N . THR A 1 92 ? 7.157 -1.722 -16.404 1.00 96.75 92 THR A N 1
ATOM 694 C CA . THR A 1 92 ? 6.276 -1.842 -17.574 1.00 96.75 92 THR A CA 1
ATOM 695 C C . THR A 1 92 ? 4.961 -2.518 -17.187 1.00 96.75 92 THR A C 1
ATOM 697 O O . THR A 1 92 ? 4.884 -3.221 -16.181 1.00 96.75 92 THR A O 1
ATOM 700 N N . ASN A 1 93 ? 3.883 -2.250 -17.938 1.00 97.75 93 ASN A N 1
ATOM 701 C CA . ASN A 1 93 ? 2.526 -2.730 -17.618 1.00 97.75 93 ASN A CA 1
ATOM 702 C C . ASN A 1 93 ? 2.129 -2.460 -16.152 1.00 97.75 93 ASN A C 1
ATOM 704 O O . ASN A 1 93 ? 1.598 -3.319 -15.452 1.00 97.75 93 ASN A O 1
ATOM 708 N N . ASN A 1 94 ? 2.438 -1.247 -15.694 1.00 97.50 94 ASN A N 1
ATOM 709 C CA . ASN A 1 94 ? 2.275 -0.821 -14.315 1.00 97.50 94 ASN A CA 1
ATOM 710 C C . ASN A 1 94 ? 0.912 -0.170 -14.067 1.00 97.50 94 ASN A C 1
ATOM 712 O O . ASN A 1 94 ? 0.455 0.659 -14.855 1.00 97.50 94 ASN A O 1
ATOM 716 N N . THR A 1 95 ? 0.311 -0.490 -12.926 1.00 98.44 95 THR A N 1
ATOM 717 C CA . THR A 1 95 ? -0.871 0.189 -12.395 1.00 98.44 95 THR A CA 1
ATOM 718 C C . THR A 1 95 ? -0.547 0.713 -11.001 1.00 98.44 95 THR A C 1
ATOM 720 O O . THR A 1 95 ? -0.399 -0.065 -10.064 1.00 98.44 95 THR A O 1
ATOM 723 N N . THR A 1 96 ? -0.453 2.035 -10.855 1.00 98.31 96 THR A N 1
ATOM 724 C CA . THR A 1 96 ? -0.261 2.706 -9.561 1.00 98.31 96 THR A CA 1
ATOM 725 C C . THR A 1 96 ? -1.376 3.722 -9.363 1.00 98.31 96 THR A C 1
ATOM 727 O O . THR A 1 96 ? -1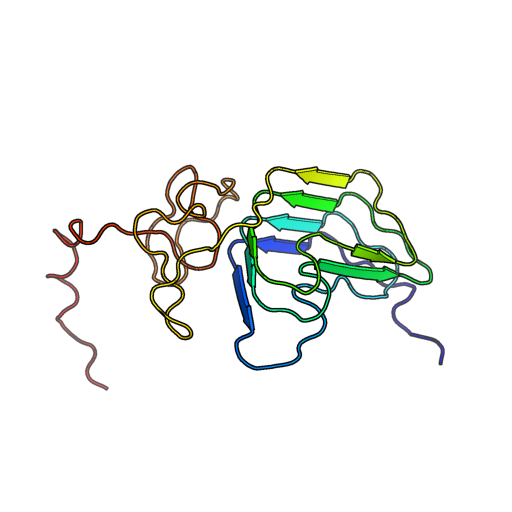.372 4.770 -10.006 1.00 98.31 96 THR A O 1
ATOM 730 N N . GLN A 1 97 ? -2.363 3.405 -8.525 1.00 98.44 97 GLN A N 1
ATOM 731 C CA . GLN A 1 97 ? -3.574 4.221 -8.383 1.00 98.44 97 GLN A CA 1
ATOM 732 C C . GLN A 1 97 ? -4.248 4.034 -7.023 1.00 98.44 97 GLN A C 1
ATOM 734 O O . GLN A 1 97 ? -4.032 3.034 -6.345 1.00 98.44 97 GLN A O 1
ATOM 739 N N . ASN A 1 98 ? -5.106 4.987 -6.651 1.00 98.50 98 ASN A N 1
ATOM 740 C CA . ASN A 1 98 ? -5.941 4.939 -5.443 1.00 98.50 98 ASN A CA 1
ATOM 741 C C . ASN A 1 98 ? -5.164 4.735 -4.130 1.00 98.50 98 ASN A C 1
ATOM 743 O O . ASN A 1 98 ? -5.753 4.304 -3.145 1.00 98.50 98 ASN A O 1
ATOM 747 N N . ASN A 1 99 ? -3.859 5.014 -4.116 1.00 98.75 99 ASN A N 1
ATOM 748 C CA . ASN A 1 99 ? -3.080 4.994 -2.885 1.00 98.75 99 ASN A CA 1
ATOM 749 C C . ASN A 1 99 ? -3.372 6.276 -2.095 1.00 98.75 99 ASN A C 1
ATOM 751 O O . ASN A 1 99 ? -3.412 7.364 -2.674 1.00 98.75 99 ASN A O 1
ATOM 755 N N . LEU A 1 100 ? -3.605 6.117 -0.799 1.00 98.81 100 LEU A N 1
ATOM 756 C CA . LEU A 1 100 ? -3.804 7.187 0.165 1.00 98.81 100 LEU A CA 1
ATOM 757 C C . LEU A 1 100 ? -2.454 7.659 0.707 1.00 98.81 100 LEU A C 1
ATOM 759 O O . LEU A 1 100 ? -1.452 6.944 0.620 1.00 98.81 100 LEU A O 1
ATOM 763 N N . THR A 1 101 ? -2.453 8.867 1.262 1.00 98.56 101 THR A N 1
ATOM 764 C CA . THR A 1 101 ? -1.308 9.422 1.995 1.00 98.56 101 THR A CA 1
ATOM 765 C C . THR A 1 101 ? -1.766 10.089 3.290 1.00 98.56 101 THR A C 1
ATOM 767 O O . THR A 1 101 ? -1.289 11.163 3.665 1.00 98.56 101 THR A O 1
ATOM 770 N N . ASP A 1 102 ? -2.785 9.512 3.921 1.00 98.31 102 ASP A N 1
ATOM 771 C CA . ASP A 1 102 ? -3.515 10.119 5.028 1.00 98.31 102 ASP A CA 1
ATOM 772 C C . ASP A 1 102 ? -3.251 9.343 6.319 1.00 98.31 102 ASP A C 1
ATOM 774 O O . ASP A 1 102 ? -2.864 8.185 6.304 1.00 98.31 102 ASP A O 1
ATOM 778 N N . ASN A 1 103 ? -3.443 9.976 7.477 1.00 98.06 103 ASN A N 1
ATOM 779 C CA . ASN A 1 103 ? -3.209 9.283 8.741 1.00 98.06 103 ASN A CA 1
ATOM 780 C C . ASN A 1 103 ? -4.195 8.109 8.885 1.00 98.06 103 ASN A C 1
ATOM 782 O O . ASN A 1 103 ? -5.399 8.376 8.891 1.00 98.06 103 ASN A O 1
ATOM 786 N N . PRO A 1 104 ? -3.742 6.859 9.102 1.00 98.12 104 PRO A N 1
ATOM 787 C CA . PRO A 1 104 ? -4.636 5.717 9.290 1.00 98.12 104 PRO A CA 1
ATOM 788 C C . PRO A 1 104 ? -5.410 5.770 10.618 1.00 98.12 104 PRO A C 1
ATOM 790 O O . PRO A 1 104 ? -6.322 4.975 10.829 1.00 98.12 104 PRO A O 1
ATOM 793 N N . ILE A 1 105 ? -5.093 6.711 11.512 1.00 97.75 105 ILE A N 1
ATOM 794 C CA . ILE A 1 105 ? -5.752 6.936 12.807 1.00 97.75 105 ILE A CA 1
ATOM 795 C C . ILE A 1 105 ? -5.773 5.652 13.648 1.00 97.75 105 ILE A C 1
ATOM 797 O O . ILE A 1 105 ? -6.822 5.191 14.095 1.00 97.75 105 ILE A O 1
ATOM 801 N N . PHE A 1 106 ? -4.600 5.056 13.860 1.00 97.19 106 PHE A N 1
ATOM 802 C CA . PHE A 1 106 ? -4.458 3.899 14.745 1.00 97.19 106 PHE A CA 1
ATOM 803 C C . PHE A 1 106 ? -4.837 4.228 16.190 1.00 97.19 106 PHE A C 1
ATOM 805 O O . PHE A 1 106 ? -4.672 5.369 16.631 1.00 97.19 106 PHE A O 1
ATOM 812 N N . VAL A 1 107 ? -5.325 3.236 16.941 1.00 96.50 107 VAL A N 1
ATOM 813 C CA . VAL A 1 107 ? -5.626 3.369 18.379 1.00 96.50 107 VAL A CA 1
ATOM 814 C C . VAL A 1 107 ? -4.385 3.814 19.158 1.00 96.50 107 VAL A C 1
ATOM 816 O O . VAL A 1 107 ? -4.474 4.701 20.010 1.00 96.50 107 VAL A O 1
ATOM 819 N N . SER A 1 108 ? -3.218 3.231 18.865 1.00 93.75 108 SER A N 1
ATOM 820 C CA . SER A 1 108 ? -1.936 3.659 19.436 1.00 93.75 108 SER A CA 1
ATOM 821 C C . SER A 1 108 ? -0.740 3.195 18.592 1.00 93.75 108 SER A C 1
ATOM 823 O O . SER A 1 108 ? -0.899 2.488 17.605 1.00 93.75 108 SER A O 1
ATOM 825 N N . ALA A 1 109 ? 0.483 3.532 19.012 1.00 89.69 109 ALA A N 1
ATOM 826 C CA . ALA A 1 109 ? 1.717 3.077 18.358 1.00 89.69 109 ALA A CA 1
ATOM 827 C C . ALA A 1 109 ? 1.998 1.563 18.496 1.00 89.69 109 ALA A C 1
ATOM 829 O O . ALA A 1 109 ? 2.960 1.067 17.920 1.00 89.69 109 ALA A O 1
ATOM 830 N N . ILE A 1 110 ? 1.203 0.839 19.288 1.00 90.94 110 ILE A N 1
ATOM 831 C CA . ILE A 1 110 ? 1.302 -0.621 19.466 1.00 90.94 110 ILE A CA 1
ATOM 832 C C . ILE A 1 110 ? -0.026 -1.336 19.198 1.00 90.94 110 ILE A C 1
ATOM 834 O O . ILE A 1 110 ? -0.110 -2.551 19.346 1.00 90.94 110 ILE A O 1
ATOM 838 N N . ASP A 1 111 ? -1.062 -0.578 18.836 1.00 95.12 111 ASP A N 1
ATOM 839 C CA . ASP A 1 111 ? -2.395 -1.080 18.533 1.00 95.12 111 ASP A CA 1
ATOM 840 C C . ASP A 1 111 ? -2.841 -0.468 17.207 1.00 95.12 111 ASP A C 1
ATOM 842 O O . ASP A 1 111 ? -3.258 0.692 17.140 1.00 95.12 111 ASP A O 1
ATOM 846 N N . TYR A 1 112 ? -2.692 -1.270 16.156 1.00 96.94 112 TYR A N 1
ATOM 847 C CA . TYR A 1 112 ? -2.891 -0.865 14.770 1.00 96.94 112 TYR A CA 1
ATOM 848 C C . TYR A 1 112 ? -4.331 -1.057 14.288 1.00 96.94 112 TYR A C 1
ATOM 850 O O . TYR A 1 112 ? -4.585 -1.010 13.083 1.00 96.94 112 TYR A O 1
ATOM 858 N N . HIS A 1 113 ? -5.282 -1.264 15.201 1.00 97.69 113 HIS A N 1
ATOM 859 C CA . HIS A 1 113 ? -6.689 -1.132 14.859 1.00 97.69 113 HIS A CA 1
ATOM 860 C C . HIS A 1 113 ? -6.986 0.305 14.428 1.00 97.69 113 HIS A C 1
ATOM 862 O O . HIS A 1 113 ? -6.507 1.272 15.028 1.00 97.69 113 HIS A O 1
ATOM 868 N N . LEU A 1 114 ? -7.798 0.445 13.383 1.00 98.06 114 LEU A N 1
ATOM 869 C CA . LEU A 1 114 ? -8.261 1.745 12.908 1.00 98.06 114 LEU A CA 1
ATOM 870 C C . LEU A 1 114 ? -9.291 2.319 13.889 1.00 98.06 114 LEU A C 1
ATOM 872 O O . LEU A 1 114 ? -10.162 1.601 14.382 1.00 98.06 114 LEU A O 1
ATOM 876 N N . GLN A 1 115 ? -9.231 3.622 14.145 1.00 97.12 115 GLN A N 1
ATOM 877 C CA . GLN A 1 115 ? -10.281 4.333 14.872 1.00 97.12 115 GLN A CA 1
ATOM 878 C C . GLN A 1 115 ? -11.382 4.823 13.926 1.00 97.12 115 GLN A C 1
ATOM 880 O O . GLN A 1 115 ? -11.196 4.936 12.712 1.00 97.12 115 GLN A O 1
ATOM 885 N N . GLU A 1 116 ? -12.545 5.144 14.497 1.00 96.00 116 GLU A N 1
ATOM 886 C CA . GLU A 1 116 ? -13.638 5.773 13.753 1.00 96.00 116 GLU A CA 1
ATOM 887 C C . GLU A 1 116 ? -13.146 7.030 13.015 1.00 96.00 116 GLU A C 1
ATOM 889 O O . GLU A 1 116 ? -12.418 7.853 13.569 1.00 96.00 116 GLU A O 1
ATOM 894 N N . GLY A 1 117 ? -13.548 7.168 11.750 1.00 96.50 117 GLY A N 1
ATOM 895 C CA . GLY A 1 117 ? -13.136 8.280 10.892 1.00 96.50 117 GLY A CA 1
ATOM 896 C C . GLY A 1 117 ? -11.804 8.077 10.170 1.00 96.50 117 GLY A C 1
ATOM 897 O O . GLY A 1 117 ? -11.423 8.948 9.392 1.00 96.50 117 GLY A O 1
ATOM 898 N N . SER A 1 118 ? -11.118 6.947 10.375 1.00 98.44 118 SER A N 1
ATOM 899 C CA . SER A 1 118 ? -9.928 6.604 9.595 1.00 98.44 118 SER A CA 1
ATOM 900 C C . SER A 1 118 ? -10.232 6.548 8.085 1.00 98.44 118 SER A C 1
ATOM 902 O O . SER A 1 118 ? -11.219 5.921 7.686 1.00 98.44 118 SER A O 1
ATOM 904 N N . PRO A 1 119 ? -9.388 7.158 7.232 1.00 98.56 119 PRO A N 1
ATOM 905 C CA . PRO A 1 119 ? -9.542 7.130 5.776 1.00 98.56 119 PRO A CA 1
ATOM 906 C C . PRO A 1 119 ? -9.290 5.735 5.184 1.00 98.56 119 PRO A C 1
ATOM 908 O O . PRO A 1 119 ? -9.772 5.439 4.094 1.00 98.56 119 PRO A O 1
ATOM 911 N N . ALA A 1 120 ? -8.594 4.857 5.913 1.00 98.62 120 ALA A N 1
ATOM 912 C CA . ALA A 1 120 ? -8.323 3.482 5.503 1.00 98.62 120 ALA A CA 1
ATOM 913 C C . ALA A 1 120 ? -9.565 2.569 5.587 1.00 98.62 120 ALA A C 1
ATOM 915 O O . ALA A 1 120 ? -9.580 1.482 5.004 1.00 98.62 120 ALA A O 1
ATOM 916 N N . ILE A 1 121 ? -10.625 2.994 6.286 1.00 98.62 121 ILE A N 1
ATOM 917 C CA . ILE A 1 121 ? -11.867 2.232 6.475 1.00 98.62 121 ILE A CA 1
ATOM 918 C C . ILE A 1 121 ? -12.634 2.133 5.152 1.00 98.62 121 ILE A C 1
ATOM 920 O O . ILE A 1 121 ? -13.153 3.125 4.648 1.00 98.62 121 ILE A O 1
ATOM 924 N N . GLY A 1 122 ? -12.788 0.913 4.625 1.00 98.31 122 GLY A N 1
ATOM 925 C CA . GLY A 1 122 ? -13.555 0.662 3.398 1.00 98.31 122 GLY A CA 1
ATOM 926 C C . GLY A 1 122 ? -12.936 1.248 2.122 1.00 98.31 122 GLY A C 1
ATOM 927 O O . GLY A 1 122 ? -13.640 1.406 1.125 1.00 98.31 122 GLY A O 1
ATOM 928 N N . ALA A 1 123 ? -11.646 1.592 2.153 1.00 98.62 123 ALA A N 1
ATOM 929 C CA . ALA A 1 123 ? -10.908 2.147 1.018 1.00 98.62 123 ALA A CA 1
ATOM 930 C C . ALA A 1 123 ? -10.115 1.088 0.226 1.00 98.62 123 ALA A C 1
ATOM 932 O O . ALA A 1 123 ? -9.525 1.400 -0.811 1.00 98.62 123 ALA A O 1
ATOM 933 N N . GLY A 1 124 ? -10.090 -0.159 0.701 1.00 98.62 124 GLY A N 1
ATOM 934 C CA . GLY A 1 124 ? -9.349 -1.252 0.089 1.00 98.62 124 GLY A CA 1
ATOM 935 C C . GLY A 1 124 ? -10.026 -1.846 -1.148 1.00 98.62 124 GLY A C 1
ATOM 936 O O . GLY A 1 124 ? -11.200 -1.619 -1.440 1.00 98.62 124 GLY A O 1
ATOM 937 N N . LEU A 1 125 ? -9.272 -2.666 -1.873 1.00 98.38 125 LEU A N 1
ATOM 938 C CA . LEU A 1 125 ? -9.731 -3.489 -2.986 1.00 98.38 125 LEU A CA 1
ATOM 939 C C . LEU A 1 125 ? -10.029 -4.914 -2.499 1.00 98.38 125 LEU A C 1
ATOM 941 O O . LEU A 1 125 ? -9.240 -5.499 -1.763 1.00 98.38 125 LEU A O 1
ATOM 945 N N . ASN A 1 126 ? -11.128 -5.527 -2.937 1.00 97.81 126 ASN A N 1
ATOM 946 C CA . ASN A 1 126 ? -11.376 -6.936 -2.622 1.00 97.81 126 ASN A CA 1
ATOM 947 C C . ASN A 1 126 ? -10.361 -7.839 -3.353 1.00 97.81 126 ASN A C 1
ATOM 949 O O . ASN A 1 126 ? -10.411 -7.975 -4.575 1.00 97.81 126 ASN A O 1
ATOM 953 N N . VAL A 1 127 ? -9.458 -8.460 -2.590 1.00 97.62 127 VAL A N 1
ATOM 954 C CA . VAL A 1 127 ? -8.394 -9.358 -3.082 1.00 97.62 127 VAL A CA 1
ATOM 955 C C . VAL A 1 127 ? -8.699 -10.849 -2.860 1.00 97.62 127 VAL A C 1
ATOM 957 O O . VAL A 1 127 ? -7.850 -11.701 -3.105 1.00 97.62 127 VAL A O 1
ATOM 960 N N . GLY A 1 128 ? -9.911 -11.190 -2.410 1.00 97.25 128 GLY A N 1
ATOM 961 C CA . GLY A 1 128 ? -10.339 -12.577 -2.189 1.00 97.25 128 GLY A CA 1
ATOM 962 C C . GLY A 1 128 ? -9.956 -13.178 -0.832 1.00 97.25 128 GLY A C 1
ATOM 963 O O . GLY A 1 128 ? -10.163 -14.374 -0.626 1.00 97.25 128 GLY A O 1
ATOM 964 N N . LEU A 1 129 ? -9.431 -12.374 0.099 1.00 95.94 129 LEU A N 1
ATOM 965 C CA . LEU A 1 129 ? -9.262 -12.776 1.498 1.00 95.94 129 LEU A CA 1
ATOM 966 C C . LEU A 1 129 ? -10.623 -12.844 2.207 1.00 95.94 129 LEU A C 1
ATOM 968 O O . LEU A 1 129 ? -11.535 -12.081 1.891 1.00 95.94 129 LEU A O 1
ATOM 972 N N . VAL A 1 130 ? -10.757 -13.761 3.169 1.00 97.31 130 VAL A N 1
ATOM 973 C CA . VAL A 1 130 ? -12.030 -14.009 3.874 1.00 97.31 130 VAL A CA 1
ATOM 974 C C . VAL A 1 130 ? -12.072 -13.305 5.228 1.00 97.31 130 VAL A C 1
ATOM 976 O O . VAL A 1 130 ? -13.067 -12.652 5.537 1.00 97.31 130 VAL A O 1
ATOM 979 N N . THR A 1 131 ? -10.996 -13.404 6.006 1.00 97.06 131 THR A N 1
ATOM 980 C CA . THR A 1 131 ? -10.885 -12.797 7.335 1.00 97.06 131 THR A CA 1
ATOM 981 C C . THR A 1 131 ? -9.564 -12.060 7.516 1.00 97.06 131 THR A C 1
ATOM 983 O O . THR A 1 131 ? -8.600 -12.311 6.782 1.00 97.06 131 THR A O 1
ATOM 986 N N . ASP A 1 132 ? -9.553 -11.122 8.458 1.00 97.81 132 ASP A N 1
ATOM 987 C CA . ASP A 1 132 ? -8.371 -10.388 8.897 1.00 97.81 132 ASP A CA 1
ATOM 988 C C . ASP A 1 132 ? -7.511 -11.207 9.878 1.00 97.81 132 ASP A C 1
ATOM 990 O O . ASP A 1 132 ? -7.729 -12.406 10.076 1.00 97.81 132 ASP A O 1
ATOM 994 N N . TYR A 1 133 ? -6.504 -10.562 10.472 1.00 96.94 133 TYR A N 1
ATOM 995 C CA . TYR A 1 133 ? -5.594 -11.199 11.427 1.00 96.94 133 TYR A CA 1
ATOM 996 C C . TYR A 1 133 ? -6.276 -11.712 12.712 1.00 96.94 133 TYR A C 1
ATOM 998 O O . TYR A 1 133 ? -5.751 -12.625 13.348 1.00 96.94 133 TYR A O 1
ATOM 1006 N N . GLU A 1 134 ? -7.437 -11.168 13.089 1.00 96.38 134 GLU A N 1
ATOM 1007 C CA . GLU A 1 134 ? -8.209 -11.566 14.278 1.00 96.38 134 GLU A CA 1
ATOM 1008 C C . GLU A 1 134 ? -9.468 -12.375 13.928 1.00 96.38 134 GLU A C 1
ATOM 1010 O O . GLU A 1 134 ? -10.402 -12.468 14.726 1.00 96.38 134 GLU A O 1
ATOM 1015 N N . ASP A 1 135 ? -9.499 -12.978 12.738 1.00 96.19 135 ASP A N 1
ATOM 1016 C CA . ASP A 1 135 ? -10.627 -13.756 12.220 1.00 96.19 135 ASP A CA 1
ATOM 1017 C C . ASP A 1 135 ? -11.926 -12.942 12.004 1.00 96.19 135 ASP A C 1
ATOM 1019 O O . ASP A 1 135 ? -13.004 -13.520 11.814 1.00 96.19 135 ASP A O 1
ATOM 1023 N N . ASN A 1 136 ? -11.862 -11.604 11.960 1.00 95.31 136 ASN A N 1
ATOM 1024 C CA . ASN A 1 136 ? -13.012 -10.790 11.571 1.00 95.31 136 ASN A CA 1
ATOM 1025 C C . ASN A 1 136 ? -13.214 -10.871 10.053 1.00 95.31 136 ASN A C 1
ATOM 1027 O O . ASN A 1 136 ? -12.249 -10.765 9.296 1.00 95.31 136 ASN A O 1
ATOM 1031 N N . PRO A 1 137 ? -14.454 -11.028 9.559 1.00 96.38 137 PRO A N 1
ATOM 1032 C CA . PRO A 1 137 ? -14.707 -11.023 8.125 1.00 96.38 137 PRO A CA 1
ATOM 1033 C C . PRO A 1 137 ? -14.401 -9.649 7.521 1.00 96.38 137 PRO A C 1
ATOM 1035 O O . PRO A 1 137 ? -14.884 -8.631 8.020 1.00 96.38 137 PRO A O 1
ATOM 1038 N N . TRP A 1 138 ? -13.672 -9.631 6.403 1.00 97.31 138 TRP A N 1
ATOM 1039 C CA . TRP A 1 138 ? -13.433 -8.403 5.642 1.00 97.31 138 TRP A CA 1
ATOM 1040 C C . TRP A 1 138 ? -14.752 -7.793 5.150 1.00 97.31 138 TRP A C 1
ATOM 1042 O O . TRP A 1 138 ? -15.648 -8.501 4.669 1.00 97.31 138 TRP A O 1
ATOM 1052 N N . ARG A 1 139 ? -14.874 -6.462 5.224 1.00 95.62 139 ARG A N 1
ATOM 1053 C CA . ARG A 1 139 ? -15.985 -5.743 4.584 1.00 95.62 139 ARG A CA 1
ATOM 1054 C C . ARG A 1 139 ? -15.771 -5.665 3.070 1.00 95.62 139 ARG A C 1
ATOM 1056 O O . ARG A 1 139 ? -14.742 -6.067 2.533 1.00 95.62 139 ARG A O 1
ATOM 1063 N N . ASN A 1 140 ? -16.783 -5.173 2.355 1.00 95.25 140 ASN A N 1
ATOM 1064 C CA . ASN A 1 140 ? -16.698 -4.946 0.916 1.00 95.25 140 ASN A CA 1
ATOM 1065 C C . ASN A 1 140 ? -17.208 -3.533 0.558 1.00 95.25 140 ASN A C 1
ATOM 1067 O O . ASN A 1 140 ? -18.426 -3.329 0.572 1.00 95.25 140 ASN A O 1
ATOM 1071 N N . PRO A 1 141 ? -16.318 -2.573 0.240 1.00 97.31 141 PRO A N 1
ATOM 1072 C CA . PRO A 1 141 ? -14.860 -2.734 0.164 1.00 97.31 141 PRO A CA 1
ATOM 1073 C C . PRO A 1 141 ? -14.208 -2.945 1.552 1.00 97.31 141 PRO A C 1
ATOM 1075 O O . PRO A 1 141 ? -14.782 -2.497 2.550 1.00 97.31 141 PRO A O 1
ATOM 1078 N N . PRO A 1 142 ? -13.066 -3.658 1.641 1.00 98.38 142 PRO A N 1
ATOM 1079 C CA . PRO A 1 142 ? -12.383 -3.913 2.912 1.00 98.38 142 PRO A CA 1
ATOM 1080 C C . PRO A 1 142 ? -11.670 -2.664 3.437 1.00 98.38 142 PRO A C 1
ATOM 1082 O O . PRO A 1 142 ? -11.398 -1.726 2.682 1.00 98.38 142 PRO A O 1
ATOM 1085 N N . SER A 1 143 ? -11.318 -2.653 4.721 1.00 98.69 143 SER A N 1
ATOM 1086 C CA . SER A 1 143 ? -10.291 -1.725 5.211 1.00 98.69 143 SER A CA 1
ATOM 1087 C C . SER A 1 143 ? -8.912 -2.023 4.598 1.00 98.69 143 SER A C 1
ATOM 1089 O O . SER A 1 143 ? -8.599 -3.162 4.244 1.00 98.69 143 SER A O 1
ATOM 1091 N N . ILE A 1 144 ? -8.082 -0.986 4.476 1.00 98.88 144 ILE A N 1
ATOM 1092 C CA . ILE A 1 144 ? -6.645 -1.101 4.183 1.00 98.88 144 ILE A CA 1
ATOM 1093 C C . ILE A 1 144 ? -5.920 -1.474 5.490 1.00 98.88 144 ILE A C 1
ATOM 1095 O O . ILE A 1 144 ? -6.290 -0.994 6.560 1.00 98.88 144 ILE A O 1
ATOM 1099 N N . GLY A 1 145 ? -4.890 -2.316 5.406 1.00 98.56 145 GLY A N 1
ATOM 1100 C CA . GLY A 1 145 ? -4.062 -2.756 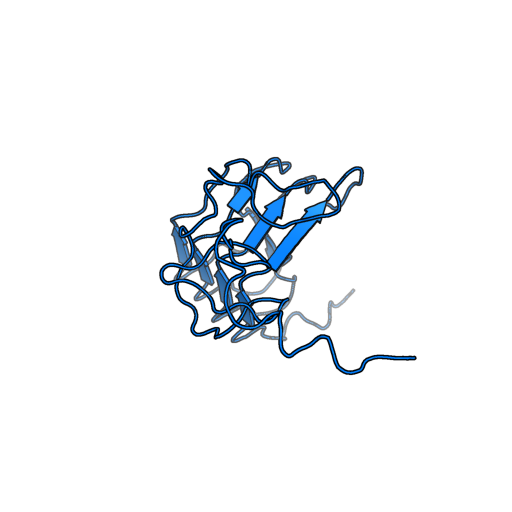6.530 1.00 98.56 145 GLY A CA 1
ATOM 1101 C C . GLY A 1 145 ? -4.419 -4.144 7.060 1.00 98.56 145 GLY A C 1
ATOM 1102 O O . GLY A 1 145 ? -5.209 -4.873 6.458 1.00 98.56 145 GLY A O 1
ATOM 1103 N N . THR A 1 146 ? -3.793 -4.502 8.186 1.00 98.25 146 THR A N 1
ATOM 1104 C CA . THR A 1 146 ? -3.884 -5.832 8.820 1.00 98.25 146 THR A CA 1
ATOM 1105 C C . THR A 1 146 ? -5.246 -6.144 9.448 1.00 98.25 146 THR A C 1
ATOM 1107 O O . THR A 1 146 ? -5.634 -7.311 9.487 1.00 98.25 146 THR A O 1
ATOM 1110 N N . TYR A 1 147 ? -5.957 -5.129 9.946 1.00 98.25 147 TYR A N 1
ATOM 1111 C CA . TYR A 1 147 ? -7.181 -5.291 10.739 1.00 98.25 147 TYR A CA 1
ATOM 1112 C C . TYR A 1 147 ? -8.383 -4.666 10.026 1.00 98.25 147 TYR A C 1
ATOM 1114 O O . TYR A 1 147 ? -8.324 -3.520 9.570 1.00 98.25 147 TYR A O 1
ATOM 1122 N N . GLU A 1 148 ? -9.497 -5.394 9.958 1.00 97.94 148 GLU A N 1
ATOM 1123 C CA . GLU A 1 148 ? -10.769 -4.835 9.513 1.00 97.94 148 GLU A CA 1
ATOM 1124 C C . GLU A 1 148 ? -11.340 -3.930 10.609 1.00 97.94 148 GLU A C 1
ATOM 1126 O O . GLU A 1 148 ? -11.249 -4.213 11.804 1.00 97.94 148 GLU A O 1
ATOM 1131 N N . TYR A 1 149 ? -11.960 -2.816 10.216 1.00 97.06 149 TYR A N 1
ATOM 1132 C CA . TYR A 1 149 ? -12.559 -1.937 11.210 1.00 97.06 149 TYR A CA 1
ATOM 1133 C C . TYR A 1 149 ? -13.896 -2.508 11.680 1.00 97.06 149 TYR A C 1
ATOM 1135 O O . TYR A 1 149 ? -14.861 -2.597 10.913 1.00 97.06 149 TYR A O 1
ATOM 1143 N N . VAL A 1 150 ? -13.968 -2.822 12.973 1.00 91.00 150 VAL A N 1
ATOM 1144 C CA . VAL A 1 150 ? -15.188 -3.264 13.650 1.00 91.00 150 VAL A CA 1
ATOM 1145 C C . VAL A 1 150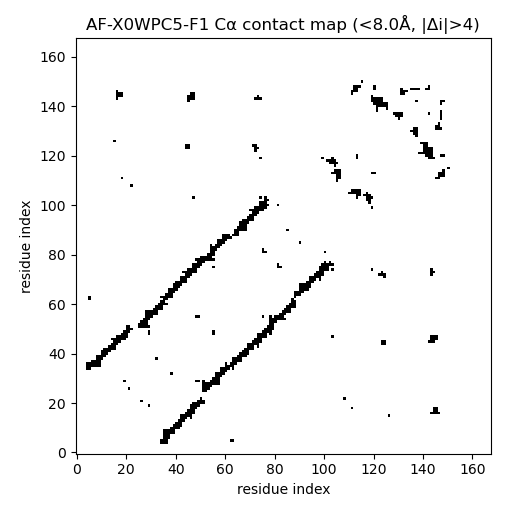 ? -15.695 -2.134 14.556 1.00 91.00 150 VAL A C 1
ATOM 1147 O O . VAL A 1 150 ? -15.045 -1.810 15.549 1.00 91.00 150 VAL A O 1
ATOM 1150 N N . PRO A 1 151 ? -16.864 -1.527 14.266 1.00 83.19 151 PRO A N 1
ATOM 1151 C CA . PRO A 1 151 ? -17.439 -0.502 15.131 1.00 83.19 151 PRO A CA 1
ATOM 1152 C C . PRO A 1 151 ? -17.666 -1.026 16.554 1.00 83.19 151 PRO A C 1
ATOM 1154 O O . PRO A 1 151 ? -18.266 -2.092 16.752 1.00 83.19 151 PRO A O 1
ATOM 1157 N N . THR A 1 152 ? -17.253 -0.246 17.554 1.00 69.31 152 THR A N 1
ATOM 1158 C CA . THR A 1 152 ? -17.505 -0.524 18.973 1.00 69.31 152 THR A CA 1
ATOM 1159 C C . THR A 1 152 ? -19.009 -0.425 19.254 1.00 69.31 152 THR A C 1
ATOM 1161 O O . THR A 1 152 ? -19.575 0.632 19.507 1.00 69.31 152 THR A O 1
ATOM 1164 N N . GLY A 1 153 ? -19.698 -1.559 19.141 1.00 51.78 153 GLY A N 1
ATOM 1165 C CA . GLY A 1 153 ? -21.159 -1.643 19.245 1.00 51.78 153 GLY A CA 1
ATOM 1166 C C . GLY A 1 153 ? -21.753 -2.894 18.601 1.00 51.78 153 GLY A C 1
ATOM 1167 O O . GLY A 1 153 ? -22.846 -3.310 18.976 1.00 51.78 153 GLY A O 1
ATOM 1168 N N . ASN A 1 154 ? -20.999 -3.550 17.712 1.00 48.09 154 ASN A N 1
ATOM 1169 C CA . ASN A 1 154 ? -21.403 -4.801 17.064 1.00 48.09 154 ASN A CA 1
ATOM 1170 C C . ASN A 1 154 ? -20.908 -6.074 17.780 1.00 48.09 154 ASN A C 1
ATOM 1172 O O . ASN A 1 154 ? -21.124 -7.176 17.279 1.00 48.09 154 ASN A O 1
ATOM 1176 N N . TYR A 1 155 ? -20.323 -5.964 18.981 1.00 48.41 155 TYR A N 1
ATOM 1177 C CA . TYR A 1 155 ? -20.055 -7.111 19.864 1.00 48.41 155 TYR A CA 1
ATOM 1178 C C . TYR A 1 155 ? -21.357 -7.663 20.475 1.00 48.41 155 TYR A C 1
ATOM 1180 O O . TYR A 1 155 ? -21.535 -7.668 21.689 1.00 48.41 155 TYR A O 1
ATOM 1188 N N . GLN A 1 156 ? -22.320 -8.090 19.662 1.00 47.66 156 GLN A N 1
ATOM 1189 C CA . GLN A 1 156 ? -23.552 -8.721 20.137 1.00 47.66 156 GLN A CA 1
ATOM 1190 C C . GLN A 1 156 ? -23.877 -9.927 19.253 1.00 47.66 156 GLN A C 1
ATOM 1192 O O . GLN A 1 156 ? -24.627 -9.803 18.291 1.00 47.66 156 GLN A O 1
ATOM 1197 N N . ALA A 1 157 ? -23.262 -11.078 19.573 1.00 47.31 157 ALA A N 1
ATOM 1198 C CA . ALA A 1 157 ? -23.885 -12.417 19.572 1.00 47.31 157 ALA A CA 1
ATOM 1199 C C . ALA A 1 157 ? -22.880 -13.584 19.724 1.00 47.31 157 ALA A C 1
ATOM 1201 O O . ALA A 1 157 ? -23.294 -14.652 20.164 1.00 47.31 157 ALA 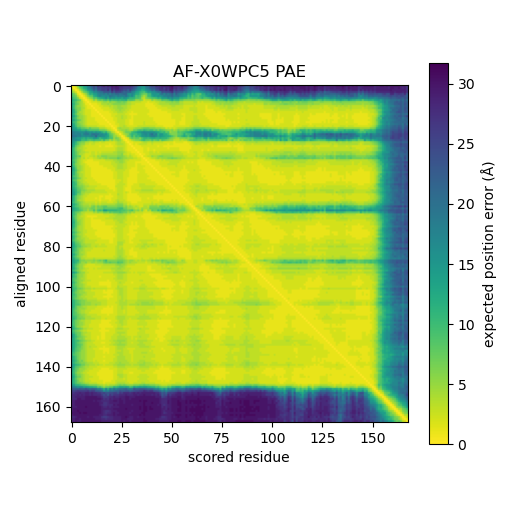A O 1
ATOM 1202 N N . SER A 1 158 ? -21.585 -13.433 19.407 1.00 51.56 158 SER A N 1
ATOM 1203 C CA . SER A 1 158 ? -20.629 -14.568 19.442 1.00 51.56 158 SER A CA 1
ATOM 1204 C C . SER A 1 158 ? -19.712 -14.613 20.674 1.00 51.56 158 SER A C 1
ATOM 1206 O O . SER A 1 158 ? -19.281 -15.695 21.074 1.00 51.56 158 SER A O 1
ATOM 1208 N N . ALA A 1 159 ? -19.472 -13.484 21.350 1.00 49.03 159 ALA A N 1
ATOM 1209 C CA . ALA A 1 159 ? -18.574 -13.420 22.511 1.00 49.03 159 ALA A CA 1
ATOM 1210 C C . ALA A 1 159 ? -19.108 -14.134 23.774 1.00 49.03 159 ALA A C 1
ATOM 1212 O O . ALA A 1 159 ? -18.357 -14.341 24.724 1.00 49.03 159 ALA A O 1
ATOM 1213 N N . LEU A 1 160 ? -20.377 -14.570 23.789 1.00 45.19 160 LEU A N 1
ATOM 1214 C CA . LEU A 1 160 ? -20.931 -15.359 24.897 1.00 45.19 160 LEU A CA 1
ATOM 1215 C C . LEU A 1 160 ? -20.660 -16.873 24.790 1.00 45.19 160 LEU A C 1
ATOM 1217 O O . LEU A 1 160 ? -20.982 -17.595 25.731 1.00 45.19 160 LEU A O 1
ATOM 1221 N N . LEU A 1 161 ? -20.073 -17.367 23.688 1.00 45.44 161 LEU A N 1
ATOM 1222 C CA . LEU A 1 161 ? -19.801 -18.804 23.501 1.00 45.44 161 LEU A CA 1
ATOM 1223 C C . LEU A 1 161 ? -18.310 -19.183 23.619 1.00 45.44 161 LEU A C 1
ATOM 1225 O O . LEU A 1 161 ? -17.996 -20.356 23.794 1.00 45.44 161 LEU A O 1
ATOM 1229 N N . GLY A 1 162 ? -17.392 -18.209 23.588 1.00 45.09 162 GLY A N 1
ATOM 1230 C CA . GLY A 1 162 ? -15.940 -18.443 23.684 1.00 45.09 162 GLY A CA 1
ATOM 1231 C C . GLY A 1 162 ? -15.362 -18.430 25.105 1.00 45.09 162 GLY A C 1
ATOM 1232 O O . GLY A 1 162 ? -14.214 -18.815 25.300 1.00 45.09 162 GLY A O 1
ATOM 1233 N N . ALA A 1 163 ? -16.143 -18.033 26.116 1.00 47.91 163 ALA A N 1
ATOM 1234 C CA . ALA A 1 163 ? -15.691 -17.990 27.513 1.00 47.91 163 ALA A CA 1
ATOM 1235 C C . ALA A 1 163 ? -15.562 -19.381 28.174 1.00 47.91 163 ALA A C 1
ATOM 1237 O O . ALA A 1 163 ? -15.229 -19.477 29.355 1.00 47.91 163 ALA A O 1
ATOM 1238 N N . VAL A 1 164 ? -15.793 -20.470 27.431 1.00 53.28 164 VAL A N 1
ATOM 1239 C CA . VAL A 1 164 ? -15.500 -21.834 27.885 1.00 53.28 164 VAL A CA 1
ATOM 1240 C C . VAL A 1 164 ? -14.200 -22.311 27.240 1.00 53.28 164 VAL A C 1
ATOM 1242 O O . VAL A 1 164 ? -14.202 -22.957 26.199 1.00 53.28 164 VAL A O 1
ATOM 1245 N N . GLY A 1 165 ? -13.090 -22.021 27.920 1.00 48.47 165 GLY A N 1
ATOM 1246 C CA . GLY A 1 165 ? -11.905 -22.877 27.897 1.00 48.47 165 GLY A CA 1
ATOM 1247 C C . GLY A 1 165 ? -10.761 -22.456 26.978 1.00 48.47 165 GLY A C 1
ATOM 1248 O O . GLY A 1 165 ? -10.537 -23.073 25.942 1.00 48.47 165 GLY A O 1
ATOM 1249 N N . LYS A 1 166 ? -9.929 -21.529 27.456 1.00 46.56 166 LYS A N 1
ATOM 1250 C CA . LYS A 1 166 ? -8.470 -21.678 27.363 1.00 46.56 166 LYS A CA 1
ATOM 1251 C C . LYS A 1 166 ? -7.881 -21.364 28.735 1.00 46.56 166 LYS A C 1
ATOM 1253 O O . LYS A 1 166 ? -7.636 -20.212 29.067 1.00 46.56 166 LYS A O 1
ATOM 1258 N N . THR A 1 167 ? -7.771 -22.398 29.560 1.00 45.12 167 THR A N 1
ATOM 1259 C CA . THR A 1 167 ? -6.810 -22.434 30.665 1.00 45.12 167 THR A CA 1
ATOM 1260 C C . THR A 1 167 ? -5.567 -23.144 30.144 1.00 45.12 167 THR A C 1
ATOM 1262 O O . THR A 1 167 ? -5.726 -24.195 29.520 1.00 45.12 167 THR A O 1
ATOM 1265 N N . ASP A 1 168 ? -4.421 -22.508 30.384 1.00 60.66 168 ASP A N 1
ATOM 1266 C CA . ASP A 1 168 ? -3.021 -22.852 30.077 1.00 60.66 168 ASP A CA 1
ATOM 1267 C C . ASP A 1 168 ? -2.685 -24.310 29.716 1.00 60.66 168 ASP A C 1
ATOM 1269 O O . ASP A 1 168 ? -3.065 -25.238 30.472 1.00 60.66 168 ASP A O 1
#

Solvent-accessible surface area (backbone atoms only — not comparable to full-atom values): 9320 Å² total; per-residue (Å²): 129,86,68,87,38,56,86,37,71,50,66,69,45,77,51,61,38,39,65,47,78,41,70,100,57,86,43,57,53,58,44,75,50,74,64,27,13,40,36,28,52,32,37,42,27,13,26,29,29,29,30,24,56,35,23,42,32,33,32,52,22,86,79,33,51,35,36,41,37,36,42,35,20,26,31,23,21,75,28,58,34,64,48,76,44,63,40,80,32,71,65,38,75,60,46,78,46,75,56,42,64,52,70,52,45,48,75,44,101,89,37,76,47,53,38,94,88,23,70,35,60,50,51,15,68,83,81,82,72,65,52,34,82,83,68,48,67,52,54,89,45,15,31,32,17,40,42,58,70,74,68,96,78,70,90,74,80,65,80,82,70,66,82,74,76,88,76,135

Secondary structure (DSSP, 8-state):
---TTTTPPEES-EEES-EEE-SSS--SEEEEE-SSS-EEEEEEES-EEES-SSEEEEEE-SS--EEEEEEES-EEESSSSSS-EEESSPPBS-EEES-B-S---EEETTEEEEPTT-TTTT-S---S--B-TTSPBPPSSPPSSSS----TT---SSTTTS-S----

InterPro domains:
  IPR011050 Pectin lyase fold/virulence factor [SSF51126] (5-149)
  IPR012334 Pectin lyase fold [G3DSA:2.160.20.10] (1-149)

pLDDT: mean 89.09, std 15.89, range [45.09, 98.94]

Organism: NCBI:txid412755